Protein AF-A0A377VWE3-F1 (afdb_monomer_lite)

Organism: Klebsiella pneumoniae (NCBI:txid573)

pLDDT: mean 75.95, std 16.2, range [41.56, 91.62]

Foldseek 3Di:
DDPPDDDPVLLVVQLVVLVVVVVDPDPVPDDPVSVVVSNVRSVVVSVVPRPPPDPPPPPPPPPPPDDDD

Radius of gyration: 22.03 Å; chains: 1; bounding box: 57×18×60 Å

Structure (mmCIF, N/CA/C/O backbone):
data_AF-A0A377VWE3-F1
#
_entry.id   AF-A0A377VWE3-F1
#
loop_
_atom_site.group_PDB
_atom_site.id
_atom_site.type_symbol
_atom_site.label_atom_id
_atom_site.label_alt_id
_atom_site.label_comp_id
_atom_site.lab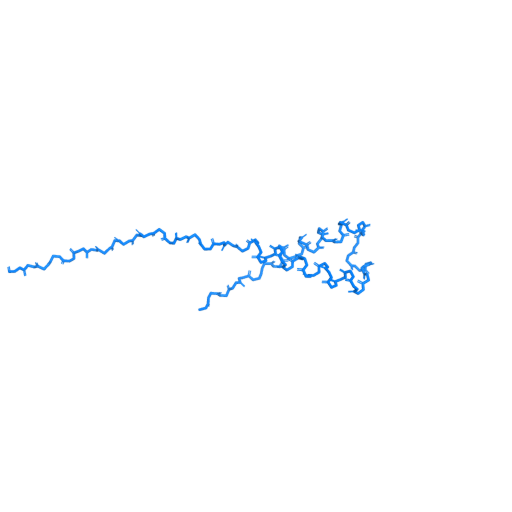el_asym_id
_atom_site.label_entity_id
_atom_site.label_seq_id
_atom_site.pdbx_PDB_ins_code
_atom_site.Cartn_x
_atom_site.Cartn_y
_atom_site.Cartn_z
_atom_site.occupancy
_atom_site.B_iso_or_equiv
_atom_site.auth_seq_id
_atom_site.auth_comp_id
_atom_site.auth_asym_id
_atom_site.auth_atom_id
_atom_site.pdbx_PDB_model_num
ATOM 1 N N . MET A 1 1 ? 26.440 -3.921 -12.907 1.00 41.56 1 MET A N 1
ATOM 2 C CA . MET A 1 1 ? 25.204 -3.964 -12.098 1.00 41.56 1 MET A CA 1
ATOM 3 C C . MET A 1 1 ? 24.471 -2.646 -12.298 1.00 41.56 1 MET A C 1
ATOM 5 O O . MET A 1 1 ? 24.946 -1.628 -11.816 1.00 41.56 1 MET A O 1
ATOM 9 N N . SER A 1 2 ? 23.402 -2.620 -13.092 1.00 54.38 2 SER A N 1
ATOM 10 C CA . SER A 1 2 ? 22.584 -1.418 -13.298 1.00 54.38 2 SER A CA 1
ATOM 11 C C . SER A 1 2 ? 21.721 -1.179 -12.060 1.00 54.38 2 SER A C 1
ATOM 13 O O . SER A 1 2 ? 20.857 -1.996 -11.748 1.00 54.38 2 SER A O 1
ATOM 15 N N . GLN A 1 3 ? 21.976 -0.087 -11.339 1.00 56.06 3 GLN A N 1
ATOM 16 C CA . GLN A 1 3 ? 21.184 0.310 -10.179 1.00 56.06 3 GLN A CA 1
ATOM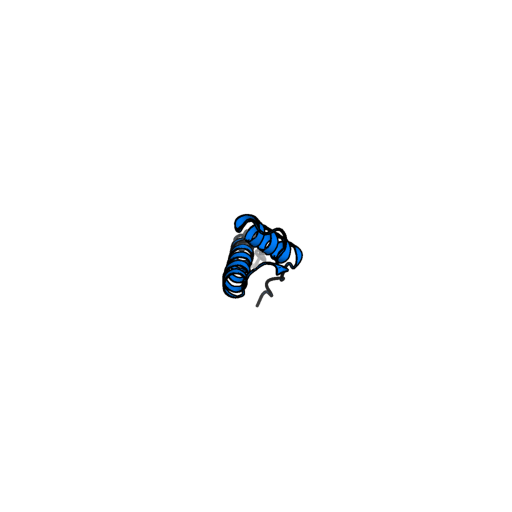 17 C C . GLN A 1 3 ? 19.766 0.643 -10.652 1.00 56.06 3 GLN A C 1
ATOM 19 O O . GLN A 1 3 ? 19.553 1.629 -11.356 1.00 56.06 3 GLN A O 1
ATOM 24 N N . THR A 1 4 ? 18.790 -0.173 -10.277 1.00 62.09 4 THR A N 1
ATOM 25 C CA . THR A 1 4 ? 17.376 0.134 -10.491 1.00 62.09 4 THR A CA 1
ATOM 26 C C . THR A 1 4 ? 17.053 1.417 -9.734 1.00 62.09 4 THR A C 1
ATOM 28 O O . THR A 1 4 ? 17.125 1.460 -8.504 1.00 62.09 4 THR A O 1
ATOM 31 N N . THR A 1 5 ? 16.787 2.500 -10.465 1.00 70.56 5 THR A N 1
ATOM 32 C CA . THR A 1 5 ? 16.511 3.808 -9.871 1.00 70.56 5 THR A CA 1
ATOM 33 C C . THR A 1 5 ? 15.206 3.731 -9.092 1.00 70.56 5 THR A C 1
ATOM 35 O O . THR A 1 5 ? 14.133 3.568 -9.670 1.00 70.56 5 THR A O 1
ATOM 38 N N . PHE A 1 6 ? 15.288 3.852 -7.769 1.00 77.50 6 PHE A N 1
ATOM 39 C CA . PHE A 1 6 ? 14.101 3.891 -6.928 1.00 77.50 6 PHE A CA 1
ATOM 40 C C . PHE A 1 6 ? 13.315 5.177 -7.205 1.00 77.50 6 PHE A C 1
ATOM 42 O O . PHE A 1 6 ? 13.735 6.276 -6.834 1.00 77.50 6 PHE A O 1
ATOM 49 N N . ASN A 1 7 ? 12.160 5.046 -7.857 1.00 82.94 7 ASN A N 1
ATOM 50 C CA . ASN A 1 7 ? 11.273 6.172 -8.098 1.00 82.94 7 ASN A CA 1
ATOM 51 C C . ASN A 1 7 ? 10.319 6.356 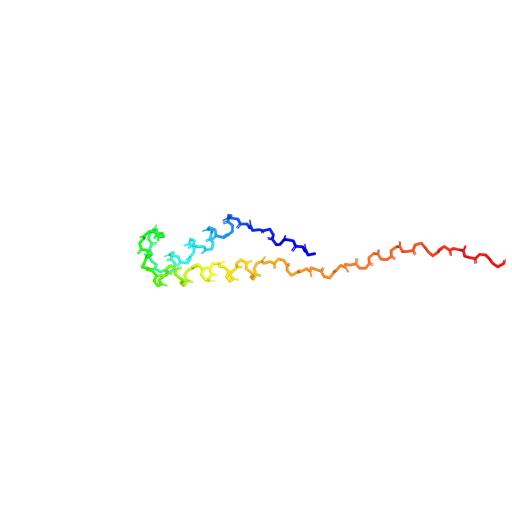-6.910 1.00 82.94 7 ASN A C 1
ATOM 53 O O . ASN A 1 7 ? 9.293 5.683 -6.789 1.00 82.94 7 ASN A O 1
ATOM 57 N N . LYS A 1 8 ? 10.651 7.318 -6.044 1.00 83.19 8 LYS A N 1
ATOM 58 C CA . LYS A 1 8 ? 9.858 7.652 -4.855 1.00 83.19 8 LYS A CA 1
ATOM 59 C C . LYS A 1 8 ? 8.418 8.063 -5.191 1.00 83.19 8 LYS A C 1
ATOM 61 O O . LYS A 1 8 ? 7.509 7.710 -4.447 1.00 83.19 8 LYS A O 1
ATOM 66 N N . ALA A 1 9 ? 8.200 8.773 -6.300 1.00 87.12 9 ALA A N 1
ATOM 67 C CA . ALA A 1 9 ? 6.869 9.225 -6.704 1.00 87.12 9 ALA A CA 1
ATOM 68 C C . ALA A 1 9 ? 5.978 8.048 -7.127 1.00 87.12 9 ALA A C 1
ATOM 70 O O . ALA A 1 9 ? 4.826 7.968 -6.705 1.00 87.12 9 ALA A O 1
ATOM 71 N N . GLN A 1 10 ? 6.524 7.097 -7.891 1.00 84.94 10 GLN A N 1
ATOM 72 C CA . GLN A 1 10 ? 5.801 5.873 -8.246 1.00 84.94 10 GLN A CA 1
ATOM 73 C C . GLN A 1 10 ? 5.499 5.017 -7.014 1.00 84.94 10 GLN A C 1
ATOM 75 O O . GLN A 1 10 ? 4.373 4.551 -6.867 1.00 84.94 10 GLN A O 1
ATOM 80 N N . PHE A 1 11 ? 6.455 4.875 -6.092 1.00 88.62 11 PHE A N 1
ATOM 81 C CA . PHE A 1 11 ? 6.217 4.160 -4.839 1.00 88.62 11 PHE A CA 1
ATOM 82 C C . PHE A 1 11 ? 5.102 4.814 -4.012 1.00 88.62 11 PHE A C 1
ATOM 84 O O . PHE A 1 11 ? 4.203 4.129 -3.531 1.00 88.62 11 PHE A O 1
ATOM 91 N N . GLN A 1 12 ? 5.115 6.142 -3.878 1.00 88.94 12 GLN A N 1
ATOM 92 C CA . GLN A 1 12 ? 4.092 6.869 -3.129 1.00 88.94 12 GLN A CA 1
ATOM 93 C C . GLN A 1 12 ? 2.714 6.787 -3.802 1.00 88.94 12 GLN A C 1
ATOM 95 O O . GLN A 1 12 ? 1.707 6.642 -3.108 1.00 88.94 12 GLN A O 1
ATOM 100 N N . ALA A 1 13 ? 2.654 6.814 -5.135 1.00 90.25 13 ALA A N 1
ATOM 101 C CA . ALA A 1 13 ? 1.420 6.610 -5.891 1.00 90.25 13 ALA A CA 1
ATOM 102 C C . ALA A 1 13 ? 0.865 5.187 -5.712 1.00 90.25 13 ALA A C 1
ATOM 104 O O . ALA A 1 13 ? -0.327 5.023 -5.452 1.00 90.25 13 ALA A O 1
ATOM 105 N N . ALA A 1 14 ? 1.724 4.166 -5.781 1.00 90.75 14 ALA A N 1
ATOM 106 C CA . ALA A 1 14 ? 1.334 2.778 -5.551 1.00 90.75 14 ALA A CA 1
ATOM 107 C C . ALA A 1 14 ? 0.859 2.569 -4.104 1.00 90.75 14 ALA A C 1
ATOM 109 O O . ALA A 1 14 ? -0.220 2.029 -3.881 1.00 90.75 14 ALA A O 1
ATOM 110 N N . LEU A 1 15 ? 1.587 3.100 -3.115 1.00 90.38 15 LEU A N 1
ATOM 111 C CA . LEU A 1 15 ? 1.171 3.064 -1.712 1.00 90.38 15 LEU A CA 1
ATOM 112 C C . LEU A 1 15 ? -0.189 3.751 -1.509 1.00 90.38 15 LEU A C 1
ATOM 114 O O . LEU A 1 15 ? -1.021 3.237 -0.766 1.00 90.38 15 LEU A O 1
ATOM 118 N N . THR A 1 16 ? -0.434 4.864 -2.211 1.00 90.25 16 THR A N 1
ATOM 119 C CA . THR A 1 16 ? -1.719 5.585 -2.206 1.00 90.25 16 THR A CA 1
ATOM 120 C C . THR A 1 16 ? -2.869 4.717 -2.690 1.00 90.25 16 THR A C 1
ATOM 122 O O . THR A 1 16 ? -3.884 4.606 -2.005 1.00 90.25 16 THR A O 1
ATOM 125 N N . ARG A 1 17 ? -2.692 4.021 -3.816 1.00 89.31 17 ARG A N 1
ATOM 126 C CA . ARG A 1 17 ? -3.702 3.080 -4.318 1.00 89.31 17 ARG A CA 1
ATOM 127 C C . ARG A 1 17 ? -3.996 1.974 -3.314 1.00 89.31 17 ARG A C 1
ATOM 129 O O . ARG A 1 17 ? -5.158 1.646 -3.108 1.00 89.31 17 ARG A O 1
ATOM 136 N N . GLN A 1 18 ? -2.973 1.436 -2.650 1.00 89.75 18 GLN A N 1
ATOM 137 C CA . GLN A 1 18 ? -3.150 0.339 -1.698 1.00 89.75 18 GLN A CA 1
ATOM 138 C C . GLN A 1 18 ? -4.075 0.727 -0.536 1.00 89.75 18 GLN A C 1
ATOM 140 O O . GLN A 1 18 ? -5.023 0.000 -0.253 1.00 8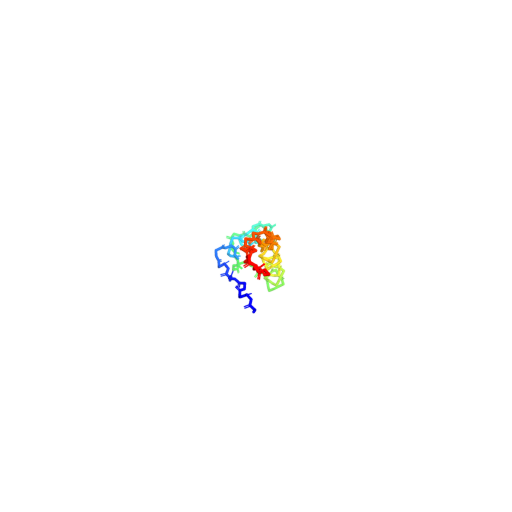9.75 18 GLN A O 1
ATOM 145 N N . TRP A 1 19 ? -3.879 1.882 0.112 1.00 87.88 19 TRP A N 1
ATOM 146 C CA . TRP A 1 19 ? -4.787 2.305 1.189 1.00 87.88 19 TRP A CA 1
ATOM 147 C C . TRP A 1 19 ? -6.139 2.833 0.700 1.00 87.88 19 TRP A C 1
ATOM 149 O O . TRP A 1 19 ? -7.131 2.634 1.401 1.00 87.88 19 TRP A O 1
ATOM 159 N N . GLN A 1 20 ? -6.221 3.392 -0.512 1.00 88.00 20 GLN A N 1
ATOM 160 C CA . GLN A 1 20 ? -7.509 3.719 -1.138 1.00 88.00 20 GLN A CA 1
ATOM 161 C C . GLN A 1 20 ? -8.352 2.465 -1.397 1.00 88.00 20 GLN A C 1
ATOM 163 O O . GLN A 1 20 ? -9.550 2.471 -1.127 1.00 88.00 20 GLN A O 1
ATOM 168 N N . HIS A 1 21 ? -7.737 1.362 -1.835 1.00 86.38 21 HIS A N 1
ATOM 169 C CA . HIS A 1 21 ? -8.424 0.077 -2.004 1.00 86.38 21 HIS A CA 1
ATOM 170 C C . HIS A 1 21 ? -8.947 -0.503 -0.687 1.00 86.38 21 HIS A C 1
ATOM 172 O O . HIS A 1 21 ? -9.955 -1.206 -0.685 1.00 86.38 21 HIS A O 1
ATOM 178 N N . PHE A 1 22 ? -8.304 -0.187 0.438 1.00 85.06 22 PHE A N 1
ATOM 179 C CA . PHE A 1 22 ? -8.807 -0.547 1.764 1.00 85.06 22 PHE A CA 1
ATOM 180 C C . PHE A 1 22 ? -9.893 0.410 2.290 1.00 85.06 22 PHE A C 1
ATOM 182 O O . PHE A 1 22 ? -10.385 0.199 3.395 1.00 85.06 22 PHE A O 1
ATOM 189 N N . GLY A 1 23 ? -10.273 1.445 1.529 1.00 87.75 23 GLY A N 1
ATOM 190 C CA . GLY A 1 23 ? -11.267 2.444 1.937 1.00 87.75 23 GLY A CA 1
ATOM 191 C C . GLY A 1 23 ? -10.761 3.425 2.997 1.00 87.75 23 GLY A C 1
ATOM 192 O O . GLY A 1 23 ? -11.560 4.059 3.683 1.00 87.75 23 GLY A O 1
ATOM 193 N N . LEU A 1 24 ? -9.442 3.537 3.164 1.00 87.44 24 LEU A N 1
ATOM 194 C CA . LEU A 1 24 ? -8.825 4.424 4.145 1.00 87.44 24 LEU A CA 1
ATOM 195 C C . LEU A 1 24 ? -8.585 5.807 3.537 1.00 87.44 24 LEU A C 1
ATOM 197 O O . LEU A 1 24 ? -8.375 5.948 2.335 1.00 87.44 24 LEU A O 1
ATOM 201 N N . GLN A 1 25 ? -8.585 6.837 4.380 1.00 84.12 25 GLN A N 1
ATOM 202 C CA . GLN A 1 25 ? -8.339 8.219 3.953 1.00 84.12 25 GLN A CA 1
ATOM 203 C C . GLN A 1 25 ? -6.857 8.598 4.051 1.00 84.12 25 GLN A C 1
ATOM 205 O O . GLN A 1 25 ? -6.421 9.575 3.446 1.00 84.12 25 GLN A O 1
ATOM 210 N N . SER A 1 26 ? -6.072 7.837 4.822 1.00 85.62 26 SER A N 1
ATOM 211 C CA . SER A 1 26 ? -4.625 8.021 4.929 1.00 85.62 26 SER A CA 1
ATOM 212 C C . SER A 1 26 ? -3.897 6.730 5.309 1.00 85.62 26 SER A C 1
ATOM 214 O O . SER A 1 26 ? -4.452 5.847 5.966 1.00 85.62 26 SER A O 1
ATOM 216 N N . ALA A 1 27 ? -2.608 6.656 4.965 1.00 83.44 27 ALA A N 1
ATOM 217 C CA . ALA A 1 27 ? -1.725 5.555 5.360 1.00 83.44 27 ALA A CA 1
ATOM 218 C C . ALA A 1 27 ? -1.576 5.413 6.889 1.00 83.44 27 ALA A C 1
ATOM 220 O O . ALA A 1 27 ? -1.258 4.332 7.379 1.00 83.44 27 ALA A O 1
ATOM 221 N N . SER A 1 28 ? -1.823 6.480 7.655 1.00 85.44 28 SER A N 1
ATOM 222 C CA . SER A 1 28 ? -1.740 6.472 9.122 1.00 85.44 28 SER A CA 1
ATOM 223 C C . SER A 1 28 ? -2.875 5.690 9.788 1.00 85.44 28 SER A C 1
ATOM 225 O O . SER A 1 28 ? -2.748 5.302 10.943 1.00 85.44 28 SER A O 1
ATOM 227 N N . GLN A 1 29 ? -3.979 5.443 9.076 1.00 8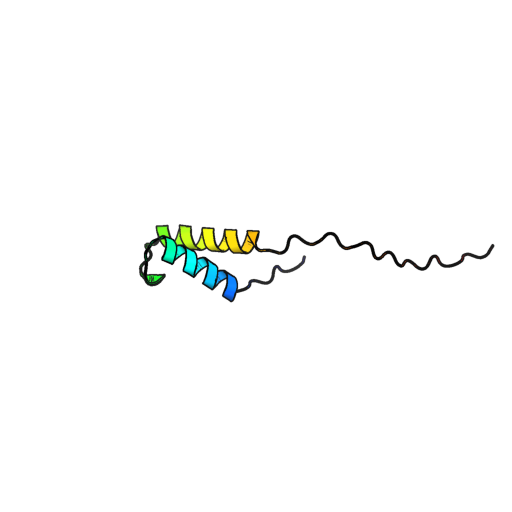7.31 29 GLN A N 1
ATOM 228 C CA . GLN A 1 29 ? -5.104 4.642 9.573 1.00 87.31 29 GLN A CA 1
ATOM 229 C C . GLN A 1 29 ? -4.888 3.135 9.387 1.00 87.31 29 GLN A C 1
ATOM 231 O O . GLN A 1 29 ? -5.691 2.327 9.851 1.00 87.31 29 GLN A O 1
ATOM 236 N N . MET A 1 30 ? -3.821 2.739 8.691 1.00 89.06 30 MET A N 1
ATOM 237 C CA . MET A 1 30 ? -3.522 1.337 8.450 1.00 89.06 30 MET A CA 1
ATOM 238 C C . MET A 1 30 ? -3.018 0.656 9.717 1.00 89.06 30 MET A C 1
ATOM 240 O O . MET A 1 30 ? -2.065 1.099 10.355 1.00 89.06 30 MET A O 1
ATOM 244 N N . THR A 1 31 ? -3.591 -0.504 10.014 1.00 91.38 31 THR A N 1
ATOM 245 C CA . THR A 1 31 ? -3.017 -1.429 10.995 1.00 91.38 31 THR A CA 1
ATOM 246 C C . THR A 1 31 ? -1.685 -1.990 10.495 1.00 91.38 31 THR A C 1
ATOM 248 O O . THR A 1 31 ? -1.427 -2.050 9.292 1.00 91.38 31 THR A O 1
ATOM 251 N N . GLN A 1 32 ? -0.846 -2.495 11.399 1.00 89.81 32 GLN A N 1
ATOM 252 C CA . GLN A 1 32 ? 0.483 -3.007 11.045 1.00 89.81 32 GLN A CA 1
ATOM 253 C C . GLN A 1 32 ? 0.462 -4.107 9.966 1.00 89.81 32 GLN A C 1
ATOM 255 O O . GLN A 1 32 ? 1.311 -4.124 9.074 1.00 89.81 32 GLN A O 1
ATOM 260 N N . ARG A 1 33 ? -0.543 -4.998 9.983 1.00 89.62 33 ARG A N 1
ATOM 261 C CA . ARG A 1 33 ? -0.722 -6.011 8.924 1.00 89.62 33 ARG A CA 1
ATOM 262 C C . ARG A 1 33 ? -1.121 -5.399 7.584 1.00 89.62 33 ARG A C 1
ATOM 264 O O . ARG A 1 33 ? -0.659 -5.876 6.550 1.00 89.62 33 ARG A O 1
ATOM 271 N N . GLN A 1 34 ? -1.975 -4.376 7.585 1.00 89.19 34 GLN A N 1
ATOM 272 C CA . GLN A 1 34 ? -2.350 -3.663 6.360 1.00 89.19 34 GLN A CA 1
ATOM 273 C C . GLN A 1 34 ? -1.154 -2.908 5.787 1.00 89.19 34 GLN A C 1
ATOM 275 O O . GLN A 1 34 ? -0.946 -2.955 4.580 1.00 89.19 34 GLN A O 1
ATOM 280 N N . TRP A 1 35 ? -0.328 -2.313 6.648 1.00 91.62 35 TRP A N 1
ATOM 281 C CA . TRP A 1 35 ? 0.936 -1.690 6.262 1.00 91.62 35 TRP A CA 1
ATOM 282 C C . TRP A 1 35 ? 1.865 -2.679 5.560 1.00 91.62 35 TRP A C 1
ATOM 284 O O . TRP A 1 35 ? 2.328 -2.410 4.455 1.00 91.62 35 TRP A O 1
ATOM 294 N N . TRP A 1 36 ? 2.076 -3.860 6.151 1.00 91.31 36 TRP A N 1
ATOM 295 C CA . TRP A 1 36 ? 2.901 -4.906 5.543 1.00 91.31 36 TRP A CA 1
ATOM 296 C C . TRP A 1 36 ? 2.406 -5.300 4.147 1.00 91.31 36 TRP A C 1
ATOM 298 O O . TRP A 1 36 ? 3.182 -5.378 3.193 1.00 91.31 36 TRP A O 1
ATOM 308 N N . ARG A 1 37 ? 1.092 -5.505 4.009 1.00 91.06 37 ARG A N 1
ATOM 309 C CA . ARG A 1 37 ? 0.457 -5.876 2.738 1.00 91.06 37 ARG A CA 1
ATOM 310 C C . ARG A 1 37 ? 0.555 -4.764 1.694 1.00 91.06 37 ARG A C 1
ATOM 312 O O . ARG A 1 37 ? 0.909 -5.042 0.554 1.00 91.06 37 ARG A O 1
ATOM 319 N N . ALA A 1 38 ? 0.291 -3.523 2.093 1.00 91.44 38 ALA A N 1
ATOM 320 C CA . ALA A 1 38 ? 0.320 -2.362 1.212 1.00 91.44 38 ALA A CA 1
ATOM 321 C C . ALA A 1 38 ? 1.731 -2.057 0.706 1.00 91.44 38 ALA A C 1
ATOM 323 O O . ALA A 1 38 ? 1.918 -1.836 -0.485 1.00 91.44 38 ALA A O 1
ATOM 324 N N . VAL A 1 39 ? 2.736 -2.107 1.582 1.00 90.69 39 VAL A N 1
ATOM 325 C CA . VAL A 1 39 ? 4.137 -1.908 1.187 1.00 90.69 39 VAL A CA 1
ATOM 326 C C . VAL A 1 39 ? 4.599 -3.010 0.249 1.00 90.69 39 VAL A C 1
ATOM 328 O O . VAL A 1 39 ? 5.205 -2.710 -0.776 1.00 90.69 39 VAL A O 1
ATOM 331 N N . SER A 1 40 ? 4.265 -4.267 0.552 1.00 91.31 40 SER A N 1
ATOM 332 C CA . SER A 1 40 ? 4.603 -5.400 -0.315 1.00 91.31 40 SER A CA 1
ATOM 333 C C . SER A 1 40 ? 3.952 -5.271 -1.697 1.00 91.31 40 SER A C 1
ATOM 335 O O . SER A 1 40 ? 4.615 -5.487 -2.707 1.00 91.31 40 SER A O 1
ATOM 337 N N . GL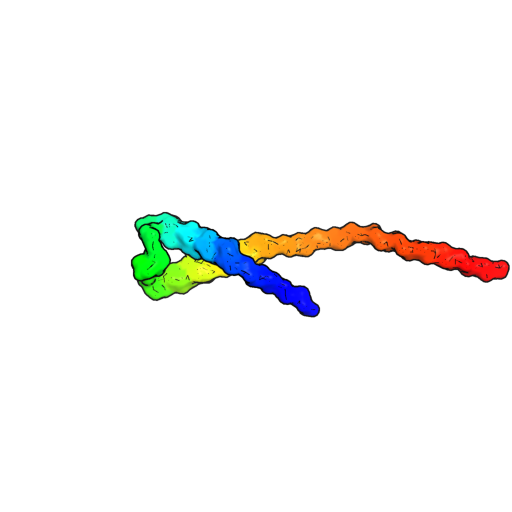Y A 1 41 ? 2.677 -4.868 -1.757 1.00 89.56 41 GLY A N 1
ATOM 338 C CA . GLY A 1 41 ? 1.956 -4.637 -3.012 1.00 89.56 41 GLY A CA 1
ATOM 339 C C . GLY A 1 41 ? 2.518 -3.463 -3.817 1.00 89.56 41 GLY A C 1
ATOM 340 O O . GLY A 1 41 ? 2.743 -3.594 -5.017 1.00 89.56 41 GLY A O 1
ATOM 341 N N . ALA A 1 42 ? 2.832 -2.346 -3.156 1.00 91.38 42 ALA A N 1
ATOM 342 C CA . ALA A 1 42 ? 3.449 -1.189 -3.800 1.00 91.38 42 ALA A CA 1
ATOM 343 C C . ALA A 1 42 ? 4.848 -1.509 -4.355 1.00 91.38 42 ALA A C 1
ATOM 345 O O . ALA A 1 42 ? 5.198 -1.056 -5.442 1.00 91.38 42 ALA A O 1
ATOM 346 N N . LEU A 1 43 ? 5.637 -2.319 -3.641 1.00 87.81 43 LEU A N 1
ATOM 347 C CA . LEU A 1 43 ? 6.923 -2.831 -4.120 1.00 87.81 43 LEU A CA 1
ATOM 348 C C . LEU A 1 43 ? 6.762 -3.776 -5.312 1.00 87.81 43 LEU A C 1
ATOM 350 O O . LEU A 1 43 ? 7.529 -3.665 -6.263 1.00 87.81 43 LEU A O 1
ATOM 354 N N . ALA A 1 44 ? 5.771 -4.671 -5.288 1.00 88.81 44 ALA A N 1
ATOM 355 C CA . ALA A 1 44 ? 5.486 -5.563 -6.409 1.00 88.81 44 ALA A CA 1
ATOM 356 C C . ALA A 1 44 ? 5.083 -4.781 -7.669 1.00 88.81 44 ALA A C 1
ATOM 358 O O . ALA A 1 44 ? 5.571 -5.089 -8.753 1.00 88.81 44 ALA A O 1
ATOM 359 N N . GLU A 1 45 ? 4.266 -3.730 -7.528 1.00 85.50 45 GLU A N 1
ATOM 360 C CA . GLU A 1 45 ? 3.947 -2.811 -8.628 1.00 85.50 45 GLU A CA 1
ATOM 361 C C . GLU A 1 45 ? 5.192 -2.092 -9.147 1.00 85.50 45 GLU A C 1
ATOM 363 O O . GLU A 1 45 ? 5.394 -2.027 -10.355 1.00 85.50 45 GLU A O 1
ATOM 368 N N . LEU A 1 46 ? 6.051 -1.587 -8.257 1.00 85.00 46 LEU A N 1
ATOM 369 C CA . LEU A 1 46 ? 7.285 -0.910 -8.653 1.00 85.00 46 LEU A CA 1
ATOM 370 C C . LEU A 1 46 ? 8.224 -1.855 -9.411 1.00 85.00 46 LEU A C 1
ATOM 372 O O . LEU A 1 46 ? 8.851 -1.448 -10.384 1.00 85.00 46 LEU A O 1
ATOM 376 N N . LEU A 1 47 ? 8.288 -3.119 -8.981 1.00 84.00 47 LEU A N 1
ATOM 377 C CA . LEU A 1 47 ? 9.083 -4.163 -9.615 1.00 84.00 47 LEU A CA 1
ATOM 378 C C . LEU A 1 47 ? 8.513 -4.562 -10.985 1.00 84.00 47 LEU A C 1
ATOM 380 O O . LEU A 1 47 ? 9.282 -4.742 -11.925 1.00 84.00 47 LEU A O 1
ATOM 384 N N . ALA A 1 48 ? 7.186 -4.665 -11.104 1.00 82.56 48 ALA A N 1
ATOM 385 C CA . ALA A 1 48 ? 6.485 -4.974 -12.351 1.00 82.56 48 ALA A CA 1
ATOM 386 C C . ALA A 1 48 ? 6.513 -3.809 -13.355 1.00 82.56 48 ALA A C 1
ATOM 388 O O . ALA A 1 48 ? 6.533 -4.032 -14.562 1.00 82.56 48 ALA A O 1
ATOM 389 N N . ALA A 1 49 ? 6.535 -2.570 -12.860 1.00 78.44 49 ALA A N 1
ATOM 390 C CA . ALA A 1 49 ? 6.657 -1.357 -13.661 1.00 78.44 49 ALA A CA 1
ATOM 391 C C . ALA A 1 49 ? 8.098 -1.077 -14.106 1.00 78.44 49 ALA A C 1
ATOM 393 O O . ALA A 1 49 ? 8.325 -0.130 -14.867 1.00 78.44 49 ALA A O 1
ATOM 394 N N . GLN A 1 50 ? 9.078 -1.869 -13.651 1.00 72.62 50 GLN A N 1
ATOM 395 C CA . GLN A 1 50 ? 10.429 -1.750 -14.174 1.00 72.62 50 GLN A CA 1
ATOM 396 C C . GLN A 1 50 ? 10.394 -2.008 -15.675 1.00 72.62 50 GLN A C 1
ATOM 398 O O . GLN A 1 50 ? 9.811 -3.005 -16.111 1.00 72.62 50 GLN A O 1
ATOM 403 N N . PRO A 1 51 ? 11.012 -1.129 -16.478 1.00 64.62 51 PRO A N 1
ATOM 404 C CA . PRO A 1 51 ? 11.109 -1.371 -17.898 1.00 64.62 51 PRO A CA 1
ATOM 405 C C . PRO A 1 51 ? 11.856 -2.691 -18.077 1.00 64.62 51 PRO A C 1
ATOM 407 O O . PRO A 1 51 ? 13.042 -2.788 -17.761 1.00 64.62 51 PRO A O 1
ATOM 410 N N . VAL A 1 52 ? 11.153 -3.716 -18.565 1.00 59.88 52 VAL A N 1
ATOM 411 C CA . VAL A 1 52 ? 11.800 -4.900 -19.128 1.00 59.88 52 VAL A CA 1
ATOM 412 C C . VAL A 1 52 ? 12.755 -4.341 -20.167 1.00 59.88 52 VAL A C 1
ATOM 414 O O . VAL A 1 52 ? 12.307 -3.650 -21.085 1.00 59.88 52 VAL A O 1
ATOM 417 N N . ALA A 1 53 ? 14.059 -4.526 -19.954 1.00 54.38 53 ALA A N 1
ATOM 418 C CA . ALA A 1 53 ? 15.070 -4.044 -20.875 1.00 54.38 53 ALA A CA 1
ATOM 419 C C . ALA A 1 53 ? 14.642 -4.471 -22.282 1.00 54.38 53 ALA A C 1
ATOM 421 O O . ALA A 1 53 ? 14.549 -5.664 -22.576 1.00 54.38 53 ALA A O 1
ATOM 422 N N . LYS A 1 54 ? 14.291 -3.490 -23.121 1.00 51.00 54 LYS A N 1
ATOM 423 C CA . LYS A 1 54 ? 14.069 -3.723 -24.546 1.00 51.00 54 LYS A CA 1
ATOM 424 C C . LYS A 1 54 ? 15.328 -4.441 -25.037 1.00 51.00 54 LYS A C 1
ATOM 426 O O . LYS A 1 54 ? 16.413 -3.953 -24.702 1.00 51.00 54 LYS A O 1
ATOM 431 N N . PRO A 1 55 ? 15.227 -5.572 -25.761 1.00 45.53 55 PRO A N 1
ATOM 432 C CA . PRO A 1 55 ? 16.413 -6.160 -26.361 1.00 45.53 55 PRO A CA 1
ATOM 433 C C . PRO A 1 55 ? 17.081 -5.045 -27.161 1.00 45.53 55 PRO A C 1
ATOM 435 O O . PRO A 1 55 ? 16.411 -4.354 -27.936 1.00 45.53 55 PRO A O 1
ATOM 438 N N . ALA A 1 56 ? 18.351 -4.785 -26.848 1.00 49.31 56 ALA A N 1
ATOM 439 C CA . ALA A 1 56 ? 19.148 -3.807 -27.558 1.00 49.31 56 ALA A CA 1
ATOM 440 C C . ALA A 1 56 ? 19.022 -4.147 -29.041 1.00 49.31 56 ALA A C 1
ATOM 442 O O . ALA A 1 56 ? 19.378 -5.248 -29.449 1.00 49.31 56 ALA A O 1
ATOM 443 N N . GLN A 1 57 ? 18.424 -3.246 -29.822 1.00 48.84 57 GLN A N 1
ATOM 444 C CA . GLN A 1 57 ? 18.496 -3.360 -31.266 1.00 48.84 57 GLN A CA 1
ATOM 445 C C . GLN A 1 57 ? 19.977 -3.384 -31.613 1.00 48.84 57 GLN A C 1
ATOM 447 O O . GLN A 1 57 ? 20.703 -2.439 -31.303 1.00 48.84 57 GLN A O 1
ATOM 452 N N . ASP A 1 58 ? 20.389 -4.499 -32.200 1.00 51.47 58 ASP A N 1
ATOM 453 C CA . ASP A 1 58 ? 21.689 -4.738 -32.791 1.00 51.47 58 ASP A CA 1
ATOM 454 C C . ASP A 1 58 ? 21.996 -3.654 -33.829 1.00 51.47 58 ASP A C 1
ATOM 456 O O . ASP A 1 58 ? 21.830 -3.836 -35.031 1.00 51.47 58 ASP A O 1
ATOM 460 N N . SER A 1 59 ? 22.483 -2.499 -33.390 1.00 52.72 59 SER A N 1
ATOM 461 C CA . SER A 1 59 ? 23.289 -1.629 -34.234 1.00 52.72 59 SER A CA 1
ATOM 462 C C . SER A 1 59 ? 24.733 -2.105 -34.132 1.00 52.72 59 SER A C 1
ATOM 464 O O . SER A 1 59 ? 25.607 -1.419 -33.604 1.00 52.72 59 SER A O 1
ATOM 466 N N . VAL A 1 60 ? 24.978 -3.315 -34.647 1.00 56.94 60 VAL A N 1
ATOM 467 C CA . VAL A 1 60 ? 26.300 -3.730 -35.123 1.00 56.94 60 VAL A CA 1
ATOM 468 C C . VAL A 1 60 ? 26.562 -2.943 -36.406 1.00 56.94 60 VAL A C 1
ATOM 470 O O . VAL A 1 60 ? 26.498 -3.450 -37.518 1.00 56.94 60 VAL A O 1
ATOM 473 N N . THR A 1 61 ? 26.867 -1.659 -36.257 1.00 54.69 61 THR A N 1
ATOM 474 C CA . THR A 1 61 ? 27.759 -0.966 -37.185 1.00 54.69 61 THR A CA 1
ATOM 475 C C . THR A 1 61 ? 29.180 -1.299 -36.753 1.00 54.69 61 THR A C 1
ATOM 477 O O . THR A 1 61 ? 29.897 -0.458 -36.219 1.00 54.69 61 THR A O 1
ATOM 480 N N . LEU A 1 62 ? 29.587 -2.557 -36.940 1.00 53.19 62 LEU A N 1
ATOM 481 C CA . LEU A 1 62 ? 31.005 -2.842 -37.079 1.00 53.19 62 LEU A CA 1
ATOM 482 C C . LEU A 1 62 ? 31.331 -2.580 -38.537 1.00 53.19 62 LEU A C 1
ATOM 484 O O . LEU A 1 62 ? 30.957 -3.335 -39.431 1.00 53.19 62 LEU A O 1
ATOM 488 N N . THR A 1 63 ? 31.990 -1.444 -38.741 1.00 59.25 63 THR A N 1
ATOM 489 C CA . THR A 1 63 ? 32.816 -1.185 -39.909 1.00 59.25 63 THR A CA 1
ATOM 490 C C . THR A 1 63 ? 33.591 -2.470 -40.205 1.00 59.25 63 THR A C 1
ATOM 492 O O . THR A 1 63 ? 34.414 -2.916 -39.401 1.00 59.25 63 THR A O 1
ATOM 495 N N . THR A 1 64 ? 33.245 -3.158 -41.295 1.00 60.56 64 THR A N 1
ATOM 496 C CA . THR A 1 64 ? 34.065 -4.275 -41.750 1.00 60.56 64 THR A CA 1
ATOM 497 C C . THR A 1 64 ? 35.298 -3.612 -42.342 1.00 60.56 64 THR A C 1
ATOM 499 O O . THR A 1 64 ? 35.300 -3.116 -43.468 1.00 60.56 64 THR A O 1
ATOM 502 N N . SER A 1 65 ? 36.315 -3.455 -41.499 1.00 53.66 65 SER A N 1
ATOM 503 C CA . SER A 1 65 ? 37.620 -2.983 -41.916 1.00 53.66 65 SER A CA 1
ATOM 504 C C . SER A 1 65 ? 38.135 -3.944 -42.977 1.00 53.66 65 SER A C 1
ATOM 506 O O . SER A 1 65 ? 38.423 -5.111 -42.718 1.00 53.66 65 SER A O 1
ATOM 508 N N . GLN A 1 66 ? 38.158 -3.407 -44.187 1.00 54.19 66 GLN A N 1
ATOM 509 C CA . GLN A 1 66 ? 38.873 -3.833 -45.372 1.00 54.19 66 GLN A CA 1
ATOM 510 C C . GLN A 1 66 ? 40.275 -4.347 -45.007 1.00 54.19 66 GLN A C 1
ATOM 512 O O . GLN A 1 66 ? 41.204 -3.565 -44.815 1.00 54.19 66 GLN A O 1
ATOM 517 N N . TRP A 1 67 ? 40.435 -5.667 -44.921 1.00 45.41 67 TRP A N 1
ATOM 518 C CA . TRP A 1 67 ? 41.746 -6.305 -44.985 1.00 45.41 67 TRP A CA 1
ATOM 519 C C . TRP A 1 67 ? 42.070 -6.541 -46.457 1.00 45.41 67 TRP A C 1
ATOM 521 O O . TRP A 1 67 ? 41.426 -7.345 -47.129 1.00 45.41 67 TRP A O 1
ATOM 531 N N . SER A 1 68 ? 43.022 -5.757 -46.955 1.00 55.66 68 SER A N 1
ATOM 532 C CA . SER A 1 68 ? 43.632 -5.937 -48.271 1.00 55.66 68 SER A CA 1
ATOM 533 C C . SER A 1 68 ? 44.606 -7.118 -48.201 1.00 55.66 68 SER A C 1
ATOM 535 O O . SER A 1 68 ? 45.383 -7.195 -47.247 1.00 55.66 68 SER A O 1
ATOM 537 N N . PHE A 1 69 ? 44.524 -8.024 -49.178 1.00 59.72 69 PHE A N 1
ATOM 538 C CA . PHE A 1 69 ? 45.553 -9.026 -49.477 1.00 59.72 69 PHE A CA 1
ATOM 539 C C . PHE A 1 69 ? 46.628 -8.427 -50.385 1.00 59.72 69 PHE A C 1
ATOM 541 O O . PHE A 1 69 ? 46.265 -7.550 -51.205 1.00 59.72 69 PHE A O 1
#

Secondary structure (DSSP, 8-state):
-------HHHHHHHHHHHHHHTT-SSGGG--HHHHHHHHHHHHHHHHHTS-------------------

Sequence (69 aa):
MSQTTFNKAQFQAALTRQWQHFGLQSASQMTQRQWWRAVSGALAELLAAQPVAKPAQDSVTLTTSQWSF